Protein AF-A0ABD5RHY5-F1 (afdb_monomer)

Radius of gyration: 35.83 Å; Cα contacts (8 Å, |Δi|>4): 2; chains: 1; bounding box: 69×64×93 Å

InterPro domains:
  IPR055940 Protein of unknown function DUF7518 [PF24362] (8-90)

pLDDT: mean 71.98, std 17.07, range [42.66, 96.81]

Foldseek 3Di:
DDPVVVVVVVVVVVVVVVVVVVVVVVVVVVVVVVVVVVVVCVVVVVVVVVVVVVVVVCVVVVVVVVVVVVVVVVVVVVVPPDDDDDPPPDVVNVVVVVVVVVVPDPPPPPDDDDDDDDDDDDDDDDDDDDDDDDDDDDPDDDDDD

Solvent-accessible surface area (backbone atoms only — not comparable to full-atom values): 9402 Å² total; per-residue (Å²): 134,53,76,69,58,54,57,50,49,56,53,49,51,53,52,48,53,51,52,52,49,54,51,50,55,52,52,53,51,50,51,54,51,51,54,50,48,54,53,48,48,58,50,51,53,52,51,50,51,53,50,49,52,51,54,59,67,50,41,62,61,50,51,48,52,50,52,52,51,51,51,50,53,54,51,49,62,71,66,59,87,70,82,91,82,80,84,72,79,49,72,66,59,55,50,60,50,51,57,61,52,61,75,68,54,77,80,77,81,84,76,84,80,88,83,81,83,89,84,89,77,91,77,87,76,87,85,85,89,83,83,88,86,94,82,83,89,79,94,76,88,85,85,88,128

Structure (mmCIF, N/CA/C/O backbone):
data_AF-A0ABD5RHY5-F1
#
_entry.id   AF-A0ABD5RHY5-F1
#
loop_
_atom_site.group_PDB
_atom_site.id
_atom_site.type_symbol
_atom_site.label_atom_id
_atom_site.label_alt_id
_atom_site.label_comp_id
_atom_site.label_asym_id
_atom_site.label_entity_id
_atom_site.label_seq_id
_atom_site.pdbx_PDB_ins_code
_atom_site.Cartn_x
_atom_site.Cartn_y
_atom_site.Cartn_z
_atom_site.occupancy
_atom_site.B_iso_or_equiv
_atom_site.auth_seq_id
_atom_site.auth_comp_id
_atom_site.auth_asym_id
_atom_site.auth_atom_id
_atom_site.pdbx_PDB_model_num
ATOM 1 N N . MET A 1 1 ? 33.954 4.833 -36.776 1.00 58.66 1 MET A N 1
ATOM 2 C CA . MET A 1 1 ? 32.880 3.932 -36.331 1.00 58.66 1 MET A CA 1
ATOM 3 C C . MET A 1 1 ? 32.498 3.023 -37.478 1.00 58.66 1 MET A C 1
ATOM 5 O O . MET A 1 1 ? 32.336 3.513 -38.592 1.00 58.66 1 MET A O 1
ATOM 9 N N . SER A 1 2 ? 32.434 1.720 -37.232 1.00 80.56 2 SER A N 1
ATOM 10 C CA . SER A 1 2 ? 32.000 0.719 -38.214 1.00 80.56 2 SER A CA 1
ATOM 11 C C . SER A 1 2 ? 30.471 0.575 -38.214 1.00 80.56 2 SER A C 1
ATOM 13 O O . SER A 1 2 ? 29.823 0.886 -37.219 1.00 80.56 2 SER A O 1
ATOM 15 N N . ALA A 1 3 ? 29.878 0.085 -39.309 1.00 80.75 3 ALA A N 1
ATOM 16 C CA . ALA A 1 3 ? 28.424 -0.123 -39.415 1.00 80.75 3 ALA A CA 1
ATOM 17 C C . ALA A 1 3 ? 27.848 -1.009 -38.287 1.00 80.75 3 ALA A C 1
ATOM 19 O O . ALA A 1 3 ? 26.701 -0.846 -37.886 1.00 80.75 3 ALA A O 1
ATOM 20 N N . HIS A 1 4 ? 28.669 -1.906 -37.734 1.00 78.62 4 HIS A N 1
ATOM 21 C CA . HIS A 1 4 ? 28.318 -2.744 -36.589 1.00 78.62 4 HIS A CA 1
ATOM 22 C C . HIS A 1 4 ? 28.229 -1.952 -35.271 1.00 78.62 4 HIS A C 1
ATOM 24 O O . HIS A 1 4 ? 27.396 -2.250 -34.422 1.00 78.62 4 HIS A O 1
ATOM 30 N N . GLU A 1 5 ? 29.085 -0.948 -35.070 1.00 85.88 5 GLU A N 1
ATOM 31 C CA . GLU A 1 5 ? 29.024 -0.084 -33.882 1.00 85.88 5 GLU A CA 1
ATOM 32 C C . GLU A 1 5 ? 27.794 0.825 -33.929 1.00 85.88 5 GLU A C 1
ATOM 34 O O . GLU A 1 5 ? 27.146 1.006 -32.906 1.00 85.88 5 GLU A O 1
ATOM 39 N N . MET A 1 6 ? 27.433 1.322 -35.117 1.00 85.81 6 MET A N 1
ATOM 40 C CA . MET A 1 6 ? 26.239 2.152 -35.315 1.00 85.81 6 MET A CA 1
ATOM 41 C C . MET A 1 6 ? 24.948 1.367 -35.030 1.00 85.81 6 MET A C 1
ATOM 43 O O . MET A 1 6 ? 24.147 1.808 -34.215 1.00 85.81 6 MET A O 1
ATOM 47 N N . GLY A 1 7 ? 24.802 0.152 -35.576 1.00 89.88 7 GLY A N 1
ATOM 48 C CA . GLY A 1 7 ? 23.625 -0.685 -35.298 1.00 89.88 7 GLY A CA 1
ATOM 49 C C . GLY A 1 7 ? 23.516 -1.151 -33.839 1.00 89.88 7 GLY A C 1
ATOM 50 O O . GLY A 1 7 ? 22.418 -1.357 -33.332 1.00 89.88 7 GLY A O 1
ATOM 51 N N . ARG A 1 8 ? 24.644 -1.290 -33.126 1.00 92.81 8 ARG A N 1
ATOM 52 C CA . ARG A 1 8 ? 24.636 -1.594 -31.686 1.00 92.81 8 ARG A CA 1
ATOM 53 C C . ARG A 1 8 ? 24.153 -0.406 -30.853 1.00 92.81 8 ARG A C 1
ATOM 55 O O . ARG A 1 8 ? 23.464 -0.626 -29.865 1.00 92.81 8 ARG A O 1
ATOM 62 N N . VAL A 1 9 ? 24.531 0.818 -31.223 1.00 93.38 9 VAL A N 1
ATOM 63 C CA . VAL A 1 9 ? 24.072 2.032 -30.534 1.00 93.38 9 VAL A CA 1
ATOM 64 C C . VAL A 1 9 ? 22.566 2.208 -30.721 1.00 93.38 9 VAL A C 1
ATOM 66 O O . VAL A 1 9 ? 21.872 2.345 -29.725 1.00 93.38 9 VAL A O 1
ATOM 69 N N . GLU A 1 10 ? 22.053 2.060 -31.945 1.00 93.12 10 GLU A N 1
ATOM 70 C CA . GLU A 1 10 ? 20.607 2.136 -32.225 1.00 93.12 10 GLU A CA 1
ATOM 71 C C . GLU A 1 10 ? 19.802 1.087 -31.433 1.00 93.12 10 GLU A C 1
ATOM 73 O O . GLU A 1 10 ? 18.742 1.383 -30.885 1.00 93.12 10 GLU A O 1
ATOM 78 N N . ALA A 1 11 ? 20.319 -0.141 -31.314 1.00 93.81 11 ALA A N 1
ATOM 79 C CA . ALA A 1 11 ? 19.672 -1.185 -30.518 1.00 93.81 11 ALA A CA 1
ATOM 80 C C . ALA A 1 11 ? 19.667 -0.873 -29.010 1.00 93.81 11 ALA A C 1
ATOM 82 O O . ALA A 1 11 ? 18.702 -1.195 -28.321 1.00 93.81 11 ALA A O 1
ATOM 83 N N . LEU A 1 12 ? 20.737 -0.260 -28.493 1.00 94.81 12 LEU A N 1
ATOM 84 C CA . LEU A 1 12 ? 20.810 0.163 -27.093 1.00 9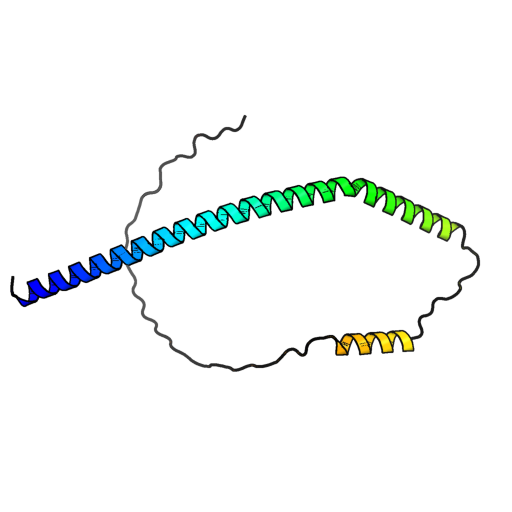4.81 12 LEU A CA 1
ATOM 85 C C . LEU A 1 12 ? 19.904 1.366 -26.818 1.00 94.81 12 LEU A C 1
ATOM 87 O O . LEU A 1 12 ? 19.284 1.413 -25.764 1.00 94.81 12 LEU A O 1
ATOM 91 N N . GLU A 1 13 ? 19.795 2.308 -27.755 1.00 96.00 13 GLU A N 1
ATOM 92 C CA . GLU A 1 13 ? 18.871 3.443 -27.658 1.00 96.00 13 GLU A CA 1
ATOM 93 C C . GLU A 1 13 ? 17.420 2.960 -27.570 1.00 96.00 13 GLU A C 1
ATOM 95 O O . GLU A 1 13 ? 16.707 3.366 -26.657 1.00 96.00 13 GLU A O 1
ATOM 100 N N . ALA A 1 14 ? 17.021 2.003 -28.416 1.00 95.94 14 ALA A N 1
ATOM 101 C CA . ALA A 1 14 ? 15.692 1.395 -28.343 1.00 95.94 14 ALA A CA 1
ATOM 102 C C . ALA A 1 14 ? 15.434 0.695 -26.993 1.00 95.94 14 ALA A C 1
ATOM 104 O O . ALA A 1 14 ? 14.378 0.872 -26.395 1.00 95.94 14 ALA A O 1
ATOM 105 N N . GLN A 1 15 ? 16.415 -0.050 -26.468 1.00 95.12 15 GLN A N 1
ATOM 106 C CA . GLN A 1 15 ? 16.291 -0.691 -25.151 1.00 95.12 15 GLN A CA 1
ATOM 107 C C . GLN A 1 15 ? 16.174 0.324 -24.010 1.00 95.12 15 GLN A C 1
ATOM 109 O O . GLN A 1 15 ? 15.445 0.090 -23.050 1.00 95.12 15 GLN A O 1
ATOM 114 N N . ILE A 1 16 ? 16.894 1.444 -24.095 1.00 96.25 16 ILE A N 1
ATOM 115 C CA . ILE A 1 16 ? 16.807 2.516 -23.101 1.00 96.25 16 ILE A CA 1
ATOM 116 C C . ILE A 1 16 ? 15.423 3.168 -23.145 1.00 96.25 16 ILE A C 1
ATOM 118 O O . ILE A 1 16 ? 14.852 3.409 -22.086 1.00 96.25 16 ILE A O 1
ATOM 122 N N . GLU A 1 17 ? 14.875 3.430 -24.333 1.00 96.81 17 GLU A N 1
ATOM 123 C CA . GLU A 1 17 ? 13.523 3.981 -24.482 1.00 96.81 17 GLU A CA 1
ATOM 124 C C . GLU A 1 17 ? 12.455 3.037 -23.911 1.00 96.81 17 GLU A C 1
ATOM 126 O O . GLU A 1 17 ? 11.576 3.483 -23.170 1.00 96.81 17 GLU A O 1
ATOM 131 N N . ASP A 1 18 ? 12.566 1.734 -24.182 1.00 96.62 18 ASP A N 1
ATOM 132 C CA . ASP A 1 18 ? 11.656 0.724 -23.633 1.00 96.62 18 ASP A CA 1
ATOM 133 C C . ASP A 1 18 ? 11.729 0.675 -22.096 1.00 96.62 18 ASP A C 1
ATOM 135 O O . ASP A 1 18 ? 10.696 0.721 -21.426 1.00 96.62 18 ASP A O 1
ATOM 139 N N . LEU A 1 19 ? 12.938 0.675 -21.524 1.00 95.56 19 LEU A N 1
ATOM 140 C CA . LEU A 1 19 ? 13.138 0.695 -20.069 1.00 95.56 19 LEU A CA 1
ATOM 141 C C . LEU A 1 19 ? 12.631 1.986 -19.420 1.00 95.56 19 LEU A C 1
ATOM 143 O O . LEU A 1 19 ? 12.084 1.955 -18.320 1.00 95.56 19 LEU A O 1
ATOM 147 N N . GLN A 1 20 ? 12.807 3.133 -20.078 1.00 94.88 20 GLN A N 1
ATOM 148 C CA . GLN A 1 20 ? 12.280 4.408 -19.587 1.00 94.88 20 GLN A CA 1
ATOM 149 C C . GLN A 1 20 ? 10.756 4.404 -19.549 1.00 94.88 20 GLN A C 1
ATOM 151 O O . GLN A 1 20 ? 10.166 4.938 -18.611 1.00 94.88 20 GLN A O 1
ATOM 156 N N . ARG A 1 21 ? 10.121 3.781 -20.542 1.00 96.81 21 ARG A N 1
ATOM 157 C CA . ARG A 1 21 ? 8.671 3.629 -20.576 1.00 96.81 21 ARG A CA 1
ATOM 158 C C . ARG A 1 21 ? 8.171 2.697 -19.478 1.00 96.81 21 ARG A C 1
ATOM 160 O O . ARG A 1 21 ? 7.239 3.059 -18.774 1.00 96.81 21 ARG A O 1
ATOM 167 N N . GLU A 1 22 ? 8.812 1.548 -19.295 1.00 95.38 22 GLU A N 1
ATOM 168 C CA . GLU A 1 22 ? 8.461 0.616 -18.219 1.00 95.38 22 GLU A CA 1
ATOM 169 C C . GLU A 1 22 ? 8.629 1.263 -16.835 1.00 95.38 22 GLU A C 1
ATOM 171 O O . GLU A 1 22 ? 7.765 1.133 -15.972 1.00 95.38 22 GLU A O 1
ATOM 176 N N . LEU A 1 23 ? 9.697 2.043 -16.639 1.00 91.25 23 LEU A N 1
ATOM 177 C CA . LEU A 1 23 ? 9.894 2.810 -15.411 1.00 91.25 23 LEU A CA 1
ATOM 178 C C . LEU A 1 23 ? 8.787 3.851 -15.195 1.00 91.25 23 LEU A C 1
ATOM 180 O O . LEU A 1 23 ? 8.338 4.032 -14.066 1.00 91.25 23 LEU A O 1
ATOM 184 N N . GLN A 1 24 ? 8.356 4.540 -16.253 1.00 94.69 24 GLN A N 1
ATOM 185 C CA . GLN A 1 24 ? 7.256 5.504 -16.186 1.00 94.69 24 GLN A CA 1
ATOM 186 C C . GLN A 1 24 ? 5.953 4.816 -15.752 1.00 94.69 24 GLN A C 1
ATOM 188 O O . GLN A 1 24 ? 5.304 5.293 -14.824 1.00 94.69 24 GLN A O 1
ATOM 193 N N . ASP A 1 25 ? 5.626 3.672 -16.358 1.00 94.25 25 ASP A N 1
ATOM 194 C CA . ASP A 1 25 ? 4.427 2.895 -16.029 1.00 94.25 25 ASP A CA 1
ATOM 195 C C . ASP A 1 25 ? 4.458 2.418 -14.559 1.00 94.25 25 ASP A C 1
ATOM 197 O O . ASP A 1 25 ? 3.462 2.531 -13.842 1.00 94.25 25 ASP A O 1
ATOM 201 N N . LEU A 1 26 ? 5.620 1.966 -14.066 1.00 91.44 26 LEU A N 1
ATOM 202 C CA . LEU A 1 26 ? 5.806 1.571 -12.661 1.00 91.44 26 LEU A CA 1
ATOM 203 C C . LEU A 1 26 ? 5.681 2.746 -11.682 1.00 91.44 26 LEU A C 1
ATOM 205 O O . LEU A 1 26 ? 5.162 2.581 -10.576 1.00 91.44 26 LEU A O 1
ATOM 209 N N . LEU A 1 27 ? 6.174 3.930 -12.053 1.00 92.50 27 LEU A N 1
ATOM 210 C CA . LEU A 1 27 ? 6.037 5.130 -11.225 1.00 92.50 27 LEU A CA 1
ATOM 211 C C . LEU A 1 27 ? 4.574 5.562 -11.116 1.00 92.50 27 LEU A C 1
ATOM 213 O O . LEU A 1 27 ? 4.134 5.930 -10.025 1.00 92.50 27 LEU A O 1
ATOM 217 N N . ASP A 1 28 ? 3.823 5.478 -12.212 1.00 93.12 28 ASP A N 1
ATOM 218 C CA . ASP A 1 28 ? 2.395 5.784 -12.222 1.00 93.12 28 ASP A CA 1
ATOM 219 C C . ASP A 1 28 ? 1.619 4.779 -11.347 1.00 93.12 28 ASP A C 1
ATOM 221 O O . ASP A 1 28 ? 0.844 5.190 -10.478 1.00 93.12 28 ASP A O 1
ATOM 225 N N . GLU A 1 29 ? 1.906 3.476 -11.464 1.00 94.38 29 GLU A N 1
ATOM 226 C CA . GLU A 1 29 ? 1.321 2.442 -10.596 1.00 94.38 29 GLU A CA 1
ATOM 227 C C . GLU A 1 29 ? 1.654 2.681 -9.113 1.00 94.38 29 GLU A C 1
ATOM 229 O O . GLU A 1 29 ? 0.781 2.597 -8.245 1.00 94.38 29 GLU A O 1
ATOM 234 N N . TYR A 1 30 ? 2.902 3.039 -8.800 1.00 91.50 30 TYR A N 1
ATOM 235 C CA . TYR A 1 30 ? 3.311 3.350 -7.432 1.00 91.50 30 TYR A CA 1
ATOM 236 C C . TYR A 1 30 ? 2.506 4.516 -6.841 1.00 91.50 30 TYR A C 1
ATOM 238 O O . TYR A 1 30 ? 2.078 4.448 -5.684 1.00 91.50 30 TYR A O 1
ATOM 246 N N . VAL A 1 31 ? 2.262 5.575 -7.620 1.00 93.38 31 VAL A N 1
ATOM 247 C CA . VAL A 1 31 ? 1.432 6.710 -7.186 1.00 93.38 31 VAL A CA 1
ATOM 248 C C . VAL A 1 31 ? -0.003 6.259 -6.909 1.00 93.38 31 VAL A C 1
ATOM 250 O O . VAL A 1 31 ? -0.548 6.595 -5.854 1.00 93.38 31 VAL A O 1
ATOM 253 N N . GLU A 1 32 ? -0.600 5.446 -7.784 1.00 93.12 32 GLU A N 1
ATOM 254 C CA . GLU A 1 32 ? -1.952 4.914 -7.574 1.00 93.12 32 GLU A CA 1
ATOM 255 C C . GLU A 1 32 ? -2.055 4.063 -6.299 1.00 93.12 32 GLU A C 1
ATOM 257 O O . GLU A 1 32 ? -3.008 4.202 -5.518 1.00 93.12 32 GLU A O 1
ATOM 262 N N . VAL A 1 33 ? -1.057 3.208 -6.047 1.00 91.06 33 VAL A N 1
ATOM 263 C CA . VAL A 1 33 ? -0.978 2.386 -4.832 1.00 91.06 33 VAL A CA 1
ATOM 264 C C . VAL A 1 33 ? -0.856 3.266 -3.588 1.00 91.06 33 VAL A C 1
ATOM 266 O O . VAL A 1 33 ? -1.577 3.039 -2.614 1.00 91.06 33 VAL A O 1
ATOM 269 N N . GLN A 1 34 ? -0.019 4.304 -3.620 1.00 91.75 34 GLN A N 1
ATOM 270 C CA . GLN A 1 34 ? 0.127 5.257 -2.515 1.00 91.75 34 GLN A CA 1
ATOM 271 C C . GLN A 1 34 ? -1.176 6.012 -2.223 1.00 91.75 34 GLN A C 1
ATOM 273 O O . GLN A 1 34 ? -1.570 6.167 -1.066 1.00 91.75 34 GLN A O 1
ATOM 278 N N . GLU A 1 35 ? -1.903 6.447 -3.252 1.00 92.38 35 GLU A N 1
ATOM 279 C CA . GLU A 1 35 ? -3.211 7.083 -3.070 1.00 92.38 35 GLU A CA 1
ATOM 280 C C . GLU A 1 35 ? -4.264 6.121 -2.519 1.00 92.38 35 GLU A C 1
ATOM 282 O O . GLU A 1 35 ? -5.149 6.520 -1.756 1.00 92.38 35 GLU A O 1
ATOM 287 N N . ARG A 1 36 ? -4.216 4.848 -2.917 1.00 90.50 36 ARG A N 1
ATOM 288 C CA . ARG A 1 36 ? -5.097 3.818 -2.364 1.00 90.50 36 ARG A CA 1
ATOM 289 C C . ARG A 1 36 ? -4.773 3.543 -0.897 1.00 90.50 36 ARG A C 1
ATOM 291 O O . ARG A 1 36 ? -5.709 3.426 -0.110 1.00 90.50 36 ARG A O 1
ATOM 298 N N . LEU A 1 37 ? -3.492 3.489 -0.537 1.00 88.69 37 LEU A N 1
ATOM 299 C CA . LEU A 1 37 ? -3.046 3.300 0.841 1.00 88.69 37 LEU A CA 1
ATOM 300 C C . LEU A 1 37 ? -3.519 4.452 1.733 1.00 88.69 37 LEU A C 1
ATOM 302 O O . LEU A 1 37 ? -4.214 4.199 2.709 1.00 88.69 37 LEU A O 1
ATOM 306 N N . ARG A 1 38 ? -3.288 5.710 1.332 1.00 89.69 38 ARG A N 1
ATOM 307 C CA . ARG A 1 38 ? -3.767 6.888 2.085 1.00 89.69 38 ARG A CA 1
ATOM 308 C C . ARG A 1 38 ? -5.280 6.898 2.282 1.00 89.69 38 ARG A C 1
ATOM 310 O O . ARG A 1 38 ? -5.771 7.292 3.334 1.00 89.69 38 ARG A O 1
ATOM 317 N N . ARG A 1 39 ? -6.040 6.489 1.260 1.00 91.38 39 ARG A N 1
ATOM 318 C CA . ARG A 1 39 ? -7.503 6.366 1.366 1.00 91.38 39 ARG A CA 1
ATOM 319 C C . ARG A 1 39 ? -7.907 5.282 2.357 1.00 91.38 39 ARG A C 1
ATOM 321 O O . ARG A 1 39 ? -8.886 5.471 3.069 1.00 91.38 39 ARG A O 1
ATOM 328 N N . LEU A 1 40 ? -7.184 4.165 2.381 1.00 88.69 40 LEU A N 1
ATOM 329 C CA . LEU A 1 40 ? -7.437 3.082 3.322 1.00 88.69 40 LEU A CA 1
ATOM 330 C C . LEU A 1 40 ? -7.128 3.525 4.754 1.00 88.69 40 LEU A C 1
ATOM 332 O O . LEU A 1 40 ? -8.001 3.383 5.599 1.00 88.69 40 LEU A O 1
ATOM 336 N N . GLU A 1 41 ? -5.959 4.125 4.986 1.00 85.88 41 GLU A N 1
ATOM 337 C CA . GLU A 1 41 ? -5.544 4.678 6.285 1.00 85.88 41 GLU A CA 1
ATOM 338 C C . GLU A 1 41 ? -6.575 5.676 6.821 1.00 85.88 41 GLU A C 1
ATOM 340 O O . GLU A 1 41 ? -7.050 5.536 7.942 1.00 85.88 41 GLU A O 1
ATOM 345 N N . ALA A 1 42 ? -7.029 6.616 5.986 1.00 86.38 42 ALA A N 1
ATOM 346 C CA . ALA A 1 42 ? -8.035 7.598 6.386 1.00 86.38 42 ALA A CA 1
ATOM 347 C C . ALA A 1 42 ? -9.370 6.967 6.826 1.00 86.38 42 ALA A C 1
ATOM 3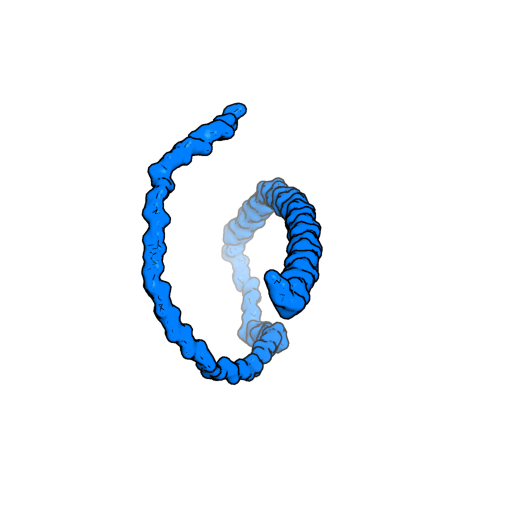49 O O . ALA A 1 42 ? -10.037 7.497 7.715 1.00 86.38 42 ALA A O 1
ATOM 350 N N . VAL A 1 43 ? -9.779 5.857 6.202 1.00 86.19 43 VAL A N 1
ATOM 351 C CA . VAL A 1 43 ? -10.999 5.131 6.588 1.00 86.19 43 VAL A CA 1
ATOM 352 C C . VAL A 1 43 ? -10.756 4.323 7.858 1.00 86.19 43 VAL A C 1
ATOM 354 O O . VAL A 1 43 ? -11.548 4.415 8.792 1.00 86.19 43 VAL A O 1
ATOM 357 N N . THR A 1 44 ? -9.658 3.567 7.925 1.00 82.50 44 THR A N 1
ATOM 358 C CA . THR A 1 44 ? -9.368 2.702 9.073 1.00 82.50 44 THR A CA 1
ATOM 359 C C . THR A 1 44 ? -9.102 3.495 10.341 1.00 82.50 44 THR A C 1
ATOM 361 O O . THR A 1 44 ? -9.619 3.118 11.386 1.00 82.50 44 THR A O 1
ATOM 364 N N . ASP A 1 45 ? -8.363 4.600 10.265 1.00 82.25 45 ASP A N 1
ATOM 365 C CA . ASP A 1 45 ? -8.062 5.427 11.435 1.00 82.25 45 ASP A CA 1
ATOM 366 C C . ASP A 1 45 ? -9.339 6.078 11.971 1.00 82.25 45 ASP A C 1
ATOM 368 O O . ASP A 1 45 ? -9.623 6.001 13.165 1.00 82.25 45 ASP A O 1
ATOM 372 N N . CYS A 1 46 ? -10.181 6.616 11.082 1.00 75.50 46 CYS A N 1
ATOM 373 C CA . CYS A 1 46 ? -11.454 7.214 11.475 1.00 75.50 46 CYS A CA 1
ATOM 374 C C . CYS A 1 46 ? -12.422 6.181 12.078 1.00 75.50 46 CYS A C 1
ATOM 376 O O . CYS A 1 46 ? -13.070 6.454 13.091 1.00 75.50 46 CYS A O 1
ATOM 378 N N . ASP A 1 47 ? -12.509 4.985 11.492 1.00 79.12 47 ASP A N 1
ATOM 379 C CA . ASP A 1 47 ? -13.388 3.921 11.982 1.00 79.12 47 ASP A CA 1
ATOM 380 C C . ASP A 1 47 ? -12.899 3.342 13.318 1.00 79.12 47 ASP A C 1
ATOM 382 O O . ASP A 1 47 ? -13.713 3.069 14.205 1.00 79.12 47 ASP A O 1
ATOM 386 N N . VAL A 1 48 ? -11.583 3.181 13.495 1.00 74.81 48 VAL A N 1
ATOM 387 C CA . VAL A 1 48 ? -10.981 2.681 14.741 1.00 74.81 48 VAL A CA 1
ATOM 388 C C . VAL A 1 48 ? -11.113 3.707 15.864 1.00 74.81 48 VAL A C 1
ATOM 390 O O . VAL A 1 48 ? -11.503 3.328 16.970 1.00 74.81 48 VAL A O 1
ATOM 393 N N . GLU A 1 49 ? -10.869 4.993 15.599 1.00 80.38 49 GLU A N 1
ATOM 394 C CA . GLU A 1 49 ? -11.084 6.063 16.579 1.00 80.38 49 GLU A CA 1
ATOM 395 C C . GLU A 1 49 ? -12.556 6.142 16.998 1.00 80.38 49 GLU A C 1
ATOM 397 O O . GLU A 1 49 ? -12.857 6.082 18.190 1.00 80.38 49 GLU A O 1
ATOM 402 N N . GLN A 1 50 ? -13.496 6.160 16.046 1.00 78.12 50 GLN A N 1
ATOM 403 C CA . GLN A 1 50 ? -14.929 6.197 16.360 1.00 78.12 50 GLN A CA 1
ATOM 404 C C . GLN A 1 50 ? -15.409 4.946 17.106 1.00 78.12 50 GLN A C 1
ATOM 406 O O . GLN A 1 50 ? -16.241 5.041 18.015 1.00 78.12 50 GLN A O 1
ATOM 411 N N . ALA A 1 51 ? -14.925 3.759 16.730 1.00 73.00 51 ALA A N 1
ATOM 412 C CA . ALA A 1 51 ? -15.243 2.523 17.438 1.00 73.00 51 ALA A CA 1
ATOM 413 C C . ALA A 1 51 ? -14.667 2.537 18.862 1.00 73.00 51 ALA A C 1
ATOM 415 O O . ALA A 1 51 ? -15.353 2.122 19.800 1.00 73.00 51 ALA A O 1
ATOM 416 N N . GLY A 1 52 ? -13.451 3.061 19.034 1.00 77.50 52 GLY A N 1
ATOM 417 C CA . GLY A 1 52 ? -12.809 3.269 20.328 1.00 77.50 52 GLY A CA 1
ATOM 418 C C . GLY A 1 52 ? -13.590 4.236 21.216 1.00 77.50 52 GLY A C 1
ATOM 419 O O . GLY A 1 52 ? -13.892 3.905 22.361 1.00 77.50 52 GLY A O 1
ATOM 420 N N . GLU A 1 53 ? -14.000 5.387 20.684 1.00 85.38 53 GLU A N 1
ATOM 421 C CA . GLU A 1 53 ? -14.810 6.375 21.404 1.00 85.38 53 GLU A CA 1
ATOM 422 C C . GLU A 1 53 ? -16.162 5.805 21.840 1.00 85.38 53 GLU A C 1
ATOM 424 O O . GLU A 1 53 ? -16.551 5.973 22.997 1.00 85.38 53 GLU A O 1
ATOM 429 N N . ARG A 1 54 ? -16.861 5.070 20.963 1.00 77.25 54 ARG A N 1
ATOM 430 C CA . ARG A 1 54 ? -18.122 4.393 21.322 1.00 77.25 54 ARG A CA 1
ATOM 431 C C . ARG A 1 54 ? -17.907 3.334 22.401 1.00 77.25 54 ARG A C 1
ATOM 433 O O . ARG A 1 54 ? -18.657 3.288 23.372 1.00 77.25 54 ARG A O 1
ATOM 440 N N . ALA A 1 55 ? -16.862 2.516 22.277 1.00 73.00 55 ALA A N 1
ATOM 441 C CA . ALA A 1 55 ? -16.544 1.495 23.272 1.00 73.00 55 ALA A CA 1
ATOM 442 C C . ALA A 1 55 ? -16.194 2.101 24.643 1.00 73.00 55 ALA A C 1
ATOM 444 O O . ALA A 1 55 ? -16.582 1.541 25.672 1.00 73.00 55 ALA A O 1
ATOM 445 N N . LEU A 1 56 ? -15.492 3.240 24.665 1.00 85.25 56 LEU A N 1
ATOM 446 C CA . LEU A 1 56 ? -15.175 3.987 25.884 1.00 85.25 56 LEU A CA 1
ATOM 447 C C . LEU A 1 56 ? -16.407 4.681 26.477 1.00 85.25 56 LEU A C 1
ATOM 449 O O . LEU A 1 56 ? -16.552 4.692 27.698 1.00 85.25 56 LEU A O 1
ATOM 453 N N . ALA A 1 57 ? -17.308 5.211 25.647 1.00 84.62 57 ALA A N 1
ATOM 454 C CA . ALA A 1 57 ? -18.558 5.826 26.094 1.00 84.62 57 ALA A CA 1
ATOM 455 C C . ALA A 1 57 ? -19.515 4.812 26.746 1.00 84.62 57 ALA A C 1
ATOM 457 O O . ALA A 1 57 ? -20.165 5.137 27.738 1.00 84.62 57 ALA A O 1
ATOM 458 N N . ASP A 1 58 ? -19.542 3.571 26.253 1.00 82.44 58 ASP A N 1
ATOM 459 C CA . ASP A 1 58 ? -20.383 2.490 26.788 1.00 82.44 58 ASP A CA 1
ATOM 460 C C . ASP A 1 58 ? -19.776 1.810 28.034 1.00 82.44 58 ASP A C 1
ATOM 462 O O . ASP A 1 58 ? -20.440 1.039 28.740 1.00 82.44 58 ASP A O 1
ATOM 466 N N . LEU A 1 59 ? -18.496 2.063 28.322 1.00 84.25 59 LEU A N 1
ATOM 467 C CA . LEU A 1 59 ? -17.747 1.406 29.394 1.00 84.25 59 LEU A CA 1
ATOM 468 C C . LEU A 1 59 ? -18.309 1.694 30.804 1.00 84.25 59 LEU A C 1
ATOM 470 O O . LEU A 1 59 ? -18.463 0.734 31.566 1.00 84.25 59 LEU A O 1
ATOM 474 N N . PRO A 1 60 ? -18.681 2.939 31.175 1.00 87.25 60 PRO A N 1
ATOM 475 C CA . PRO A 1 60 ? -19.268 3.240 32.481 1.00 87.25 60 PRO A CA 1
ATOM 476 C C . PRO A 1 60 ? -20.580 2.492 32.736 1.00 87.25 60 PRO A C 1
ATOM 478 O O . PRO A 1 60 ? -20.760 1.923 33.811 1.00 87.25 60 PRO A O 1
ATOM 481 N N . GLU A 1 61 ? -21.474 2.420 31.744 1.00 84.81 61 GLU A N 1
ATOM 482 C CA . GLU A 1 61 ? -22.744 1.698 31.882 1.00 84.81 61 GLU A CA 1
ATOM 483 C C . GLU A 1 61 ? -22.540 0.186 32.016 1.00 84.81 61 GLU A C 1
ATOM 485 O O . GLU A 1 61 ? -23.239 -0.476 32.787 1.00 84.81 61 GLU A O 1
ATOM 490 N N . ARG A 1 62 ? -21.578 -0.380 31.277 1.00 83.88 62 ARG A N 1
ATOM 491 C CA . ARG A 1 62 ? -21.222 -1.803 31.383 1.00 83.88 62 ARG A CA 1
ATOM 492 C C . ARG A 1 62 ? -20.629 -2.128 32.747 1.00 83.88 62 ARG A C 1
ATOM 494 O O . ARG A 1 62 ? -20.991 -3.150 33.327 1.00 83.88 62 ARG A O 1
ATOM 501 N N . LEU A 1 63 ? -19.759 -1.263 33.269 1.00 89.38 63 LEU A N 1
ATOM 502 C CA . LEU A 1 63 ? -19.197 -1.406 34.612 1.00 89.38 63 LEU A CA 1
ATOM 503 C C . LEU A 1 63 ? -20.275 -1.275 35.690 1.00 8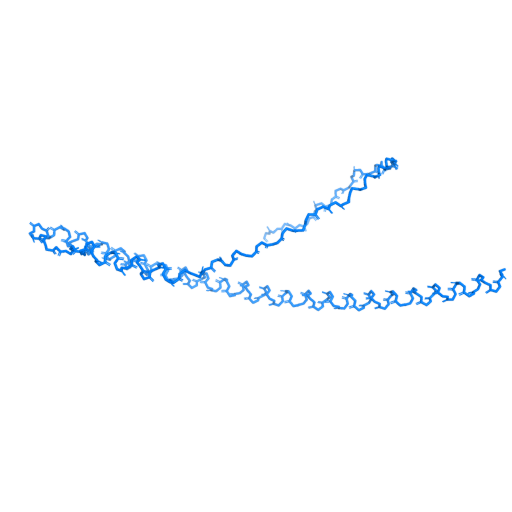9.38 63 LEU A C 1
ATOM 505 O O . LEU A 1 63 ? -20.275 -2.056 36.637 1.00 89.38 63 LEU A O 1
ATOM 509 N N . GLN A 1 64 ? -21.222 -0.349 35.530 1.00 91.12 64 GLN A N 1
ATOM 510 C CA . GLN A 1 64 ? -22.342 -0.208 36.455 1.00 91.12 64 GLN A CA 1
ATOM 511 C C . GLN A 1 64 ? -23.241 -1.450 36.444 1.00 91.12 64 GLN A C 1
ATOM 513 O O . GLN A 1 64 ? -23.520 -2.000 37.508 1.00 91.12 64 GLN A O 1
ATOM 518 N N . ARG A 1 65 ? -23.628 -1.952 35.264 1.00 85.94 65 ARG A N 1
ATOM 519 C CA . ARG A 1 65 ? -24.399 -3.200 35.143 1.00 85.94 65 ARG A CA 1
ATOM 520 C C . ARG A 1 65 ? -23.659 -4.391 35.742 1.00 85.94 65 ARG A C 1
ATOM 522 O O . ARG A 1 65 ? -24.262 -5.174 36.465 1.00 85.94 65 ARG A O 1
ATOM 529 N N . ALA A 1 66 ? -22.357 -4.518 35.487 1.00 85.31 66 ALA A N 1
ATOM 530 C CA . ALA A 1 66 ? -21.546 -5.573 36.086 1.00 85.31 66 ALA A CA 1
ATOM 531 C C . ALA A 1 66 ? -21.514 -5.457 37.619 1.00 85.31 66 ALA A C 1
ATOM 533 O O . ALA A 1 66 ? -21.706 -6.452 38.307 1.00 85.31 66 ALA A O 1
ATOM 534 N N . ALA A 1 67 ? -21.349 -4.248 38.163 1.00 86.88 67 ALA A N 1
ATOM 535 C CA . ALA A 1 67 ? -21.374 -4.013 39.604 1.00 86.88 67 ALA A CA 1
ATOM 536 C C . ALA A 1 67 ? -22.745 -4.326 40.232 1.00 86.88 67 ALA A C 1
ATOM 538 O O . ALA A 1 67 ? -22.807 -4.863 41.337 1.00 86.88 67 ALA A O 1
ATOM 539 N N . GLU A 1 68 ? -23.843 -4.015 39.541 1.00 90.38 68 GLU A N 1
ATOM 540 C CA . GLU A 1 68 ? -25.204 -4.355 39.970 1.00 90.38 68 GLU A CA 1
ATOM 541 C C . GLU A 1 68 ? -25.446 -5.869 39.953 1.00 90.38 68 GLU A C 1
ATOM 543 O O . GLU A 1 68 ? -25.987 -6.400 40.921 1.00 90.38 68 GLU A O 1
ATOM 548 N N . VAL A 1 69 ? -24.984 -6.573 38.913 1.00 89.06 69 VAL A N 1
ATOM 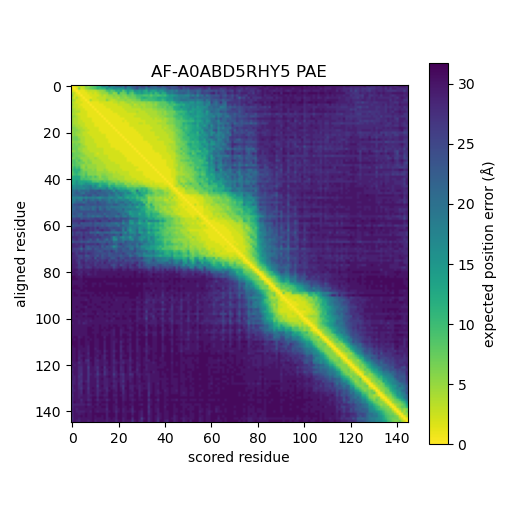549 C CA . VAL A 1 69 ? -25.053 -8.041 38.821 1.00 89.06 69 VAL A CA 1
ATOM 550 C C . VAL A 1 69 ? -24.235 -8.701 39.930 1.00 89.06 69 VAL A C 1
ATOM 552 O O . VAL A 1 69 ? -24.742 -9.594 40.602 1.00 89.06 69 VAL A O 1
ATOM 555 N N . THR A 1 70 ? -23.007 -8.240 40.183 1.00 82.62 70 THR A N 1
ATOM 556 C CA . THR A 1 70 ? -22.176 -8.773 41.274 1.00 82.62 70 THR A CA 1
ATOM 557 C C . THR A 1 70 ? -22.828 -8.531 42.634 1.00 82.62 70 THR A C 1
ATOM 559 O O . THR A 1 70 ? -22.910 -9.449 43.443 1.00 82.62 70 THR A O 1
ATOM 562 N N . ARG A 1 71 ? -23.380 -7.333 42.873 1.00 82.81 71 ARG A N 1
ATOM 563 C CA . ARG A 1 71 ? -24.095 -7.026 44.122 1.00 82.81 71 ARG A CA 1
ATOM 564 C C . ARG A 1 71 ? -25.351 -7.886 44.297 1.00 82.81 71 ARG A C 1
ATOM 566 O O . ARG A 1 71 ? -25.657 -8.290 45.416 1.00 82.81 71 ARG A O 1
ATOM 573 N N . ALA A 1 72 ? -26.086 -8.157 43.219 1.00 78.88 72 ALA A N 1
ATOM 574 C CA . ALA A 1 72 ? -27.241 -9.051 43.252 1.00 78.88 72 ALA A CA 1
ATOM 575 C C . ALA A 1 72 ? -26.820 -10.493 43.581 1.00 78.88 72 ALA A C 1
ATOM 577 O O . ALA A 1 72 ? -27.401 -11.100 44.477 1.00 78.88 72 ALA A O 1
ATOM 578 N N . ALA A 1 73 ? -25.753 -10.993 42.952 1.00 75.12 73 ALA A N 1
ATOM 579 C CA . ALA A 1 73 ? -25.206 -12.324 43.214 1.00 75.12 73 ALA A CA 1
ATOM 580 C C . ALA A 1 73 ? -24.672 -12.481 44.655 1.00 75.12 73 ALA A C 1
ATOM 582 O O . ALA A 1 73 ? -24.871 -13.520 45.281 1.00 75.12 73 ALA A O 1
ATOM 583 N N . GLU A 1 74 ? -24.044 -11.445 45.222 1.00 76.44 74 GLU A N 1
ATOM 584 C CA . GLU A 1 74 ? -23.605 -11.426 46.628 1.00 76.44 74 GLU A CA 1
ATOM 585 C C . GLU A 1 74 ? -24.793 -11.427 47.610 1.00 76.44 74 GLU A C 1
ATOM 587 O O . GLU A 1 74 ? -24.739 -12.059 48.673 1.00 76.44 74 GLU A O 1
ATOM 592 N N . HIS A 1 75 ? -25.890 -10.745 47.261 1.00 63.00 75 HIS A N 1
ATOM 593 C CA . HIS A 1 75 ? -27.120 -10.749 48.054 1.00 63.00 75 HIS A CA 1
ATOM 594 C C . HIS A 1 75 ? -27.870 -12.084 47.983 1.00 63.00 75 HIS A C 1
ATOM 596 O O . HIS A 1 75 ? -28.399 -12.515 49.008 1.00 63.00 75 HIS A O 1
ATOM 602 N N . GLU A 1 76 ? -27.872 -12.760 46.832 1.00 58.56 76 GLU A N 1
ATOM 603 C CA . GLU A 1 76 ? -28.399 -14.123 46.687 1.00 58.56 76 GLU A CA 1
ATOM 604 C C . GLU A 1 76 ? -27.554 -15.132 47.480 1.00 58.56 76 GLU A C 1
ATOM 606 O O . GLU A 1 76 ? -28.108 -15.893 48.273 1.00 58.56 76 GLU A O 1
ATOM 611 N N . GLN A 1 77 ? -26.218 -15.048 47.424 1.00 53.62 77 GLN A N 1
ATOM 612 C CA . GLN A 1 77 ? -25.331 -15.870 48.267 1.00 53.62 77 GLN A CA 1
ATOM 613 C C . GLN A 1 77 ? -25.533 -15.647 49.772 1.00 53.62 77 GLN A C 1
ATOM 615 O O . GLN A 1 77 ? -25.358 -16.570 50.566 1.00 53.62 77 GLN A O 1
ATOM 620 N N . SER A 1 78 ? -25.911 -14.434 50.182 1.00 52.91 78 SER A N 1
ATOM 621 C CA . SER A 1 78 ? -26.171 -14.112 51.590 1.00 52.91 78 SER A CA 1
ATOM 622 C C . SER A 1 78 ? -27.568 -14.537 52.065 1.00 52.91 78 SER A C 1
ATOM 624 O O . SER A 1 78 ? -27.804 -14.605 53.272 1.00 52.91 78 SER A O 1
ATOM 626 N N . GLN A 1 79 ? -28.498 -14.821 51.146 1.00 49.44 79 GLN A N 1
ATOM 627 C CA . GLN A 1 79 ? -29.844 -15.314 51.464 1.00 49.44 79 GLN A CA 1
ATOM 628 C C . GLN A 1 79 ? -29.990 -16.831 51.273 1.00 49.44 79 GLN A C 1
ATOM 630 O O . GLN A 1 79 ? -30.842 -17.444 51.915 1.00 49.44 79 GLN A O 1
ATOM 635 N N . GLU A 1 80 ? -29.120 -17.468 50.492 1.00 43.94 80 GLU A N 1
ATOM 636 C CA . GLU A 1 80 ? -29.149 -18.906 50.232 1.00 43.94 80 GLU A CA 1
ATOM 637 C C . GLU A 1 80 ? -28.254 -19.688 51.215 1.00 43.94 80 GLU A C 1
ATOM 639 O O . GLU A 1 80 ? -27.278 -20.340 50.862 1.00 43.94 80 GLU A O 1
ATOM 644 N N . THR A 1 81 ? -28.620 -19.656 52.501 1.00 50.19 81 THR A N 1
ATOM 645 C CA . THR A 1 81 ? -28.173 -20.668 53.484 1.00 50.19 81 THR A CA 1
ATOM 646 C C . THR A 1 81 ? -29.148 -21.844 53.592 1.00 50.19 81 THR A C 1
ATOM 648 O O . THR A 1 81 ? -29.065 -22.644 54.524 1.00 50.19 81 THR A O 1
ATOM 651 N N . THR A 1 82 ? -30.053 -22.017 52.624 1.00 54.12 82 THR A N 1
ATOM 652 C CA . THR A 1 82 ? -30.942 -23.182 52.575 1.00 54.12 82 THR A CA 1
ATOM 653 C C . THR A 1 82 ? -31.130 -23.711 51.154 1.00 54.12 82 THR A C 1
ATOM 655 O O . THR A 1 82 ? -31.834 -23.101 50.360 1.00 54.12 82 THR A O 1
ATOM 658 N N . SER A 1 83 ? -30.596 -24.920 50.944 1.00 44.44 83 SER A N 1
ATOM 659 C CA . SER A 1 83 ? -30.856 -25.897 49.869 1.00 44.44 83 SER A CA 1
ATOM 660 C C . SER A 1 83 ? -30.012 -25.817 48.590 1.00 44.44 83 SER A C 1
ATOM 662 O O . SER A 1 83 ? -30.355 -25.086 47.671 1.00 44.44 83 SER A O 1
ATOM 664 N N . PRO A 1 84 ? -28.998 -26.696 48.440 1.00 48.19 84 PRO A N 1
ATOM 665 C CA . PRO A 1 84 ? -28.408 -26.981 47.144 1.00 48.19 84 PRO A CA 1
ATOM 666 C C . PRO A 1 84 ? -29.304 -27.977 46.391 1.00 48.19 84 PRO A C 1
ATOM 668 O O . PRO A 1 84 ? -29.353 -29.163 46.715 1.00 48.19 84 PRO A O 1
ATOM 671 N N . ALA A 1 85 ? -29.999 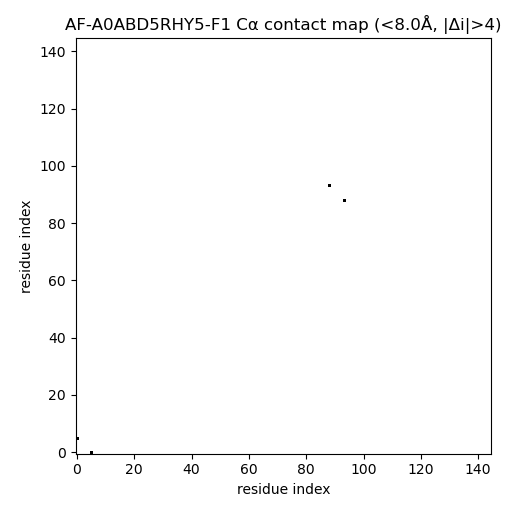-27.508 45.361 1.00 50.12 85 ALA A N 1
ATOM 672 C CA . ALA A 1 85 ? -30.419 -28.339 44.236 1.00 50.12 85 ALA A CA 1
ATOM 673 C C . ALA A 1 85 ? -29.673 -27.769 43.019 1.00 50.12 85 ALA A C 1
ATOM 675 O O . ALA A 1 85 ? -30.038 -26.734 42.491 1.00 50.12 85 ALA A O 1
ATOM 676 N N . GLY A 1 86 ? -28.504 -28.278 42.645 1.00 49.94 86 GLY A N 1
ATOM 677 C CA . GLY A 1 86 ? -28.372 -29.621 42.099 1.00 49.94 86 GLY A CA 1
ATOM 678 C C . GLY A 1 86 ? -28.433 -29.575 40.570 1.00 49.94 86 GLY A C 1
ATOM 679 O O . GLY A 1 86 ? -29.246 -30.268 39.976 1.00 49.94 86 GLY A O 1
ATOM 680 N N . THR A 1 87 ? -27.592 -28.766 39.922 1.00 57.28 87 THR A N 1
ATOM 681 C CA . THR A 1 87 ? -27.352 -28.831 38.471 1.00 57.28 87 THR A CA 1
ATOM 682 C C . THR A 1 87 ? -26.102 -29.661 38.204 1.00 57.28 87 THR A C 1
ATOM 684 O O . THR A 1 87 ? -25.047 -29.171 37.815 1.00 57.28 87 THR A O 1
ATOM 687 N N . SER A 1 88 ? -26.215 -30.965 38.454 1.00 52.84 88 SER A N 1
ATOM 688 C CA . SER A 1 88 ? -25.255 -31.942 37.953 1.00 52.84 88 SER A CA 1
ATOM 689 C C . SER A 1 88 ? -25.618 -32.264 36.505 1.00 52.84 88 SER A C 1
ATOM 691 O O . SER A 1 88 ? -26.465 -33.126 36.267 1.00 52.84 88 SER A O 1
ATOM 693 N N . ALA A 1 89 ? -24.991 -31.584 35.543 1.00 59.66 89 ALA A N 1
ATOM 694 C CA . ALA A 1 89 ? -24.903 -32.137 34.195 1.00 59.66 89 ALA A CA 1
ATOM 695 C C . ALA A 1 89 ? -24.226 -33.506 34.327 1.00 59.66 89 ALA A C 1
ATOM 697 O O . ALA A 1 89 ? -23.139 -33.623 34.903 1.00 59.66 89 ALA A O 1
ATOM 698 N N . SER A 1 90 ? -24.915 -34.563 33.910 1.00 63.25 90 SER A N 1
ATOM 699 C CA . SER A 1 90 ? -24.374 -35.913 34.054 1.00 63.25 90 SER A CA 1
ATOM 700 C C . SER A 1 90 ? -23.155 -36.068 33.138 1.00 63.25 90 SER A C 1
ATOM 702 O O . SER A 1 90 ? -23.113 -35.483 32.057 1.00 63.25 90 SER A O 1
ATOM 704 N N . GLN A 1 91 ? -22.160 -36.869 33.533 1.00 60.66 91 GLN A N 1
ATOM 705 C CA . GLN A 1 91 ? -20.968 -37.140 32.706 1.00 60.66 91 GLN A CA 1
ATOM 706 C C . GLN A 1 91 ? -21.308 -37.579 31.267 1.00 60.66 91 GLN A C 1
ATOM 708 O O . GLN A 1 91 ? -20.506 -37.363 30.364 1.00 60.66 91 GLN A O 1
ATOM 713 N N . ALA A 1 92 ? -22.501 -38.139 31.041 1.00 61.47 92 ALA A N 1
ATOM 714 C CA . ALA A 1 92 ? -22.995 -38.513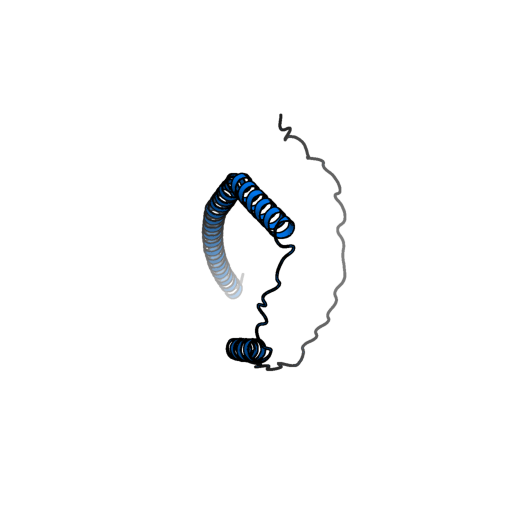 29.720 1.00 61.47 92 ALA A CA 1
ATOM 715 C C . ALA A 1 92 ? -23.316 -37.304 28.818 1.00 61.47 92 ALA A C 1
ATOM 717 O O . ALA A 1 92 ? -23.053 -37.354 27.621 1.00 61.47 92 ALA A O 1
ATOM 718 N N . GLU A 1 93 ? -23.831 -36.204 29.373 1.00 67.69 93 GLU A N 1
ATOM 719 C CA . GLU A 1 93 ? -24.066 -34.971 28.605 1.00 67.69 93 GLU A CA 1
ATOM 720 C C . GLU A 1 93 ? -22.758 -34.271 28.246 1.00 67.69 93 GLU A C 1
ATOM 722 O O . GLU A 1 93 ? -22.630 -33.749 27.141 1.00 67.69 93 GLU A O 1
ATOM 727 N N . VAL A 1 94 ? -21.771 -34.308 29.148 1.00 70.44 94 VAL A N 1
ATOM 728 C CA . VAL A 1 94 ? -20.432 -33.769 28.877 1.00 70.44 94 VAL A CA 1
ATOM 729 C C . VAL A 1 94 ? -19.735 -34.595 27.790 1.00 70.44 94 VAL A C 1
ATOM 731 O O . VAL A 1 94 ? -19.191 -34.014 26.857 1.00 70.44 94 VAL A O 1
ATOM 734 N N . ALA A 1 95 ? -19.824 -35.929 27.832 1.00 70.19 95 ALA A N 1
ATOM 735 C CA . ALA A 1 95 ? -19.267 -36.798 26.789 1.00 70.19 95 ALA A CA 1
ATOM 736 C C . ALA A 1 95 ? -19.925 -36.568 25.415 1.00 70.19 95 ALA A C 1
ATOM 738 O O . ALA A 1 95 ? -19.228 -36.397 24.420 1.00 70.19 95 ALA A O 1
ATOM 739 N N . ALA A 1 96 ? -21.257 -36.457 25.370 1.00 70.44 96 ALA A N 1
ATOM 740 C CA . ALA A 1 96 ? -21.984 -36.187 24.128 1.00 70.44 96 ALA A CA 1
ATOM 741 C C . ALA A 1 96 ? -21.747 -34.770 23.575 1.00 70.44 96 ALA A C 1
ATOM 743 O O . ALA A 1 96 ? -22.027 -34.506 22.406 1.00 70.44 96 ALA A O 1
ATOM 744 N N . ALA A 1 97 ? -21.318 -33.822 24.412 1.00 70.44 97 ALA A N 1
ATOM 745 C CA . ALA A 1 97 ? -20.921 -32.490 23.969 1.00 70.44 97 ALA A CA 1
ATOM 746 C C . ALA A 1 97 ? -19.495 -32.482 23.397 1.00 70.44 97 ALA A C 1
ATOM 748 O O . ALA A 1 97 ? -19.254 -31.772 22.428 1.00 70.44 97 ALA A O 1
ATOM 749 N N . VAL A 1 98 ? -18.581 -33.289 23.949 1.00 74.69 98 VAL A N 1
ATOM 750 C CA . VAL A 1 98 ? -17.199 -33.426 23.454 1.00 74.69 98 VAL A CA 1
ATOM 751 C C . VAL A 1 98 ? -17.162 -34.113 22.083 1.00 74.69 98 VAL A C 1
ATOM 753 O O . VAL A 1 98 ? -16.507 -33.600 21.182 1.00 74.69 98 VAL A O 1
ATOM 756 N N . GLU A 1 99 ? -17.946 -35.176 21.875 1.00 67.12 99 GLU A N 1
ATOM 757 C CA . GLU A 1 99 ? -18.031 -35.880 20.578 1.00 67.12 99 GLU A CA 1
ATOM 758 C C . GLU A 1 99 ? -18.525 -34.958 19.442 1.00 67.12 99 GLU A C 1
ATOM 760 O O . GLU A 1 99 ? -17.978 -34.954 18.344 1.00 67.12 99 GLU A O 1
ATOM 765 N N . ARG A 1 100 ? -19.488 -34.070 19.730 1.00 67.25 100 ARG A N 1
ATOM 766 C CA . ARG A 1 100 ? -19.989 -33.074 18.762 1.00 67.25 100 ARG A CA 1
ATOM 767 C C . ARG A 1 100 ? -18.990 -31.964 18.424 1.00 67.25 100 ARG A C 1
ATOM 769 O O . ARG A 1 100 ? -19.167 -31.284 17.417 1.00 67.25 100 ARG A O 1
ATOM 776 N N . VAL A 1 101 ? -17.991 -31.730 19.274 1.00 69.75 101 VAL A N 1
ATOM 777 C CA . VAL A 1 101 ? -16.939 -30.730 19.031 1.00 69.75 101 VAL A CA 1
ATOM 778 C C . VAL A 1 101 ? -15.797 -31.331 18.210 1.00 69.75 101 VAL A C 1
ATOM 780 O O . VAL A 1 101 ? -15.225 -30.621 17.387 1.00 69.75 101 VAL A O 1
ATOM 783 N N . GLU A 1 102 ? -15.508 -32.626 18.366 1.00 60.25 102 GLU A N 1
ATOM 784 C CA . GLU A 1 102 ? -14.521 -33.330 17.533 1.00 60.25 102 GLU A CA 1
ATOM 785 C C . GLU A 1 102 ? -14.9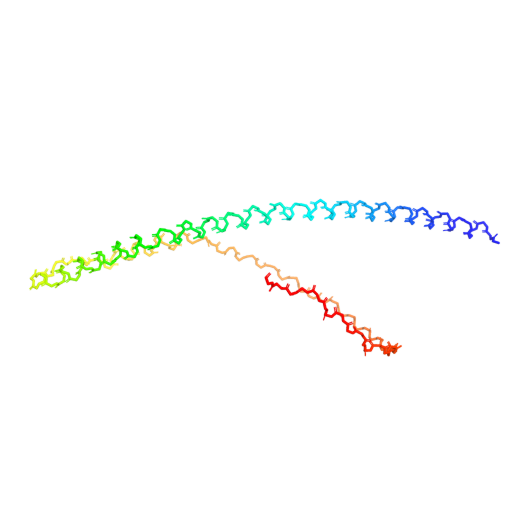69 -33.457 16.067 1.00 60.25 102 GLU A C 1
ATOM 787 O O . GLU A 1 102 ? -14.142 -33.276 15.180 1.00 60.25 102 GLU A O 1
ATOM 792 N N . GLU A 1 103 ? -16.266 -33.639 15.782 1.00 60.91 103 GLU A N 1
ATOM 793 C CA . GLU A 1 103 ? -16.787 -33.662 14.397 1.0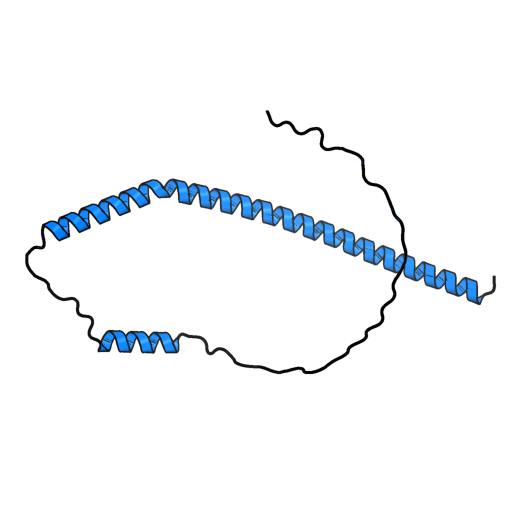0 60.91 103 GLU A CA 1
ATOM 794 C C . GLU A 1 103 ? -16.745 -32.298 13.675 1.00 60.91 103 GLU A C 1
ATOM 796 O O . GLU A 1 103 ? -16.878 -32.243 12.453 1.00 60.91 103 GLU A O 1
ATOM 801 N N . LEU A 1 104 ? -16.586 -31.185 14.402 1.00 61.31 104 LEU A N 1
ATOM 802 C CA . LEU A 1 104 ? -16.573 -29.828 13.832 1.00 61.31 104 LEU A CA 1
ATOM 803 C C . LEU A 1 104 ? -15.165 -29.261 13.621 1.00 61.31 104 LEU A C 1
ATOM 805 O O . LEU A 1 104 ? -15.031 -28.138 13.124 1.00 61.31 104 LEU A O 1
ATOM 809 N N . LEU A 1 105 ? -14.118 -30.000 13.992 1.00 58.19 105 LEU A N 1
ATOM 810 C CA . LEU A 1 105 ? -12.751 -29.609 13.676 1.00 58.19 105 LEU A CA 1
ATOM 811 C C . LEU A 1 105 ? -12.462 -29.979 12.214 1.00 58.19 105 LEU A C 1
ATOM 813 O O . LEU A 1 105 ? -12.545 -31.156 11.872 1.00 58.19 105 LEU A O 1
ATOM 817 N N . PRO A 1 106 ? -12.137 -29.006 11.341 1.00 58.78 106 PRO A N 1
ATOM 818 C CA . PRO A 1 106 ? -11.725 -29.318 9.982 1.00 58.78 106 PRO A CA 1
ATOM 819 C C . PRO A 1 106 ? -10.493 -30.220 10.043 1.00 58.78 106 PRO A C 1
ATOM 821 O O . PRO A 1 106 ? -9.517 -29.886 10.726 1.00 58.78 106 PRO A O 1
ATOM 824 N N . GLU A 1 107 ? -10.563 -31.364 9.359 1.00 58.59 107 GLU A N 1
ATOM 825 C CA . GLU A 1 107 ? -9.411 -32.223 9.109 1.00 58.59 107 GLU A CA 1
ATOM 826 C C . GLU A 1 107 ? -8.296 -31.322 8.570 1.00 58.59 107 GLU A C 1
ATOM 828 O O . GLU A 1 107 ? -8.452 -30.635 7.561 1.00 58.59 107 GLU A O 1
ATOM 833 N N . LYS A 1 108 ? -7.191 -31.229 9.317 1.00 56.91 108 LYS A N 1
ATOM 834 C CA . LYS A 1 108 ? -5.963 -30.679 8.761 1.00 56.91 108 LYS A CA 1
ATOM 835 C C . LYS A 1 108 ? -5.572 -31.631 7.645 1.00 56.91 108 LYS A C 1
ATOM 837 O O . LYS A 1 108 ? -5.098 -32.726 7.936 1.00 56.91 108 LYS A O 1
ATOM 842 N N . ASP A 1 109 ? -5.779 -31.196 6.411 1.00 48.12 109 ASP A N 1
ATOM 843 C CA . ASP A 1 109 ? -5.127 -31.768 5.246 1.00 48.12 109 ASP A CA 1
ATOM 844 C C . ASP A 1 109 ? -3.610 -31.692 5.486 1.00 48.12 109 ASP A C 1
ATOM 846 O O . ASP A 1 109 ? -2.963 -30.655 5.322 1.00 48.12 109 ASP A O 1
ATOM 850 N N . GLU A 1 110 ? -3.055 -32.794 5.987 1.00 55.84 110 GLU A N 1
ATOM 851 C CA . GLU A 1 110 ? -1.651 -33.128 5.829 1.00 55.84 110 GLU A CA 1
ATOM 852 C C . GLU A 1 110 ? -1.445 -33.508 4.363 1.00 55.84 110 GLU A C 1
ATOM 854 O O . GLU A 1 110 ? -1.604 -34.663 3.975 1.00 55.84 110 GLU A O 1
ATOM 859 N N . GLU A 1 111 ? -1.060 -32.533 3.548 1.00 48.50 111 GLU A N 1
ATOM 860 C CA . GLU A 1 111 ? -0.329 -32.794 2.314 1.00 48.50 111 GLU A CA 1
ATOM 861 C C . GLU A 1 111 ? 1.023 -32.094 2.423 1.00 48.50 111 GLU A C 1
ATOM 863 O O . GLU A 1 111 ? 1.178 -30.894 2.191 1.00 48.50 111 GLU A O 1
ATOM 868 N N . GLY A 1 112 ? 2.002 -32.874 2.878 1.00 47.81 112 GLY A N 1
ATOM 869 C CA . GLY A 1 112 ? 3.395 -32.599 2.593 1.00 47.81 112 GLY A CA 1
ATOM 870 C C . GLY A 1 112 ? 3.696 -32.942 1.139 1.00 47.81 112 GLY A C 1
ATOM 871 O O . GLY A 1 112 ? 3.184 -33.928 0.615 1.00 47.81 112 GLY A O 1
ATOM 872 N N . ASP A 1 113 ? 4.579 -32.168 0.521 1.00 43.38 113 ASP A N 1
ATOM 873 C CA . ASP A 1 113 ? 5.586 -32.774 -0.337 1.00 43.38 113 ASP A CA 1
ATOM 874 C C . ASP A 1 113 ? 6.890 -31.987 -0.212 1.00 43.38 113 ASP A C 1
ATOM 876 O O . ASP A 1 113 ? 6.948 -30.766 -0.389 1.00 43.38 113 ASP A O 1
ATOM 880 N N . ASP A 1 114 ? 7.913 -32.730 0.182 1.00 50.62 114 ASP A N 1
ATOM 881 C CA . ASP A 1 114 ? 9.301 -32.331 0.267 1.00 50.62 114 ASP A CA 1
ATOM 882 C C . ASP A 1 114 ? 9.841 -32.093 -1.150 1.00 50.62 114 ASP A C 1
ATOM 884 O O . ASP A 1 114 ? 9.891 -33.008 -1.972 1.00 50.62 114 ASP A O 1
ATOM 888 N N . ALA A 1 115 ? 10.336 -30.886 -1.421 1.00 53.12 115 ALA A N 1
ATOM 889 C CA . ALA A 1 115 ? 11.302 -30.670 -2.491 1.00 53.12 115 ALA A CA 1
ATOM 890 C C . ALA A 1 115 ? 12.661 -30.343 -1.867 1.00 53.12 115 ALA A C 1
ATOM 892 O O . ALA A 1 115 ? 12.967 -29.212 -1.489 1.00 53.12 115 ALA A O 1
ATOM 893 N N . ASP A 1 116 ? 13.423 -31.420 -1.741 1.00 42.66 116 ASP A N 1
ATOM 894 C CA . ASP A 1 116 ? 14.834 -31.526 -1.416 1.00 42.66 116 ASP A CA 1
ATOM 895 C C . ASP A 1 116 ? 15.746 -30.785 -2.423 1.00 42.66 116 ASP A C 1
ATOM 897 O O . ASP A 1 116 ? 15.455 -30.683 -3.614 1.00 42.66 116 ASP A O 1
ATOM 901 N N . ALA A 1 117 ? 16.899 -30.384 -1.888 1.00 48.97 117 ALA A N 1
ATOM 902 C CA . ALA A 1 117 ? 18.209 -30.250 -2.522 1.00 48.97 117 ALA A CA 1
ATOM 903 C C . ALA A 1 117 ? 18.557 -29.088 -3.489 1.00 48.97 117 ALA A C 1
ATOM 905 O O . ALA A 1 117 ? 18.341 -29.128 -4.697 1.00 48.97 117 ALA A O 1
ATOM 906 N N . THR A 1 118 ? 19.366 -28.185 -2.912 1.00 52.62 118 THR A N 1
ATOM 907 C CA . THR A 1 118 ? 20.704 -27.732 -3.370 1.00 52.62 118 THR A CA 1
ATOM 908 C C . THR A 1 118 ? 20.845 -26.838 -4.606 1.00 52.62 118 THR A C 1
ATOM 910 O O . THR A 1 118 ? 20.734 -27.311 -5.730 1.00 52.62 118 THR A O 1
ATOM 913 N N . GLU A 1 119 ? 21.390 -25.635 -4.393 1.00 48.53 119 GLU A N 1
ATOM 914 C CA . GLU A 1 119 ? 22.687 -25.293 -4.997 1.00 48.53 119 GLU A CA 1
ATOM 915 C C . GLU A 1 119 ? 23.428 -24.256 -4.137 1.00 48.53 119 GLU A C 1
ATOM 917 O O . GLU A 1 119 ? 22.938 -23.156 -3.884 1.00 48.53 119 GLU A O 1
ATOM 922 N N . GLU A 1 120 ? 24.605 -24.643 -3.646 1.00 56.56 120 GLU A N 1
ATOM 923 C CA . GLU A 1 120 ? 25.591 -23.718 -3.105 1.00 56.56 120 GLU A CA 1
ATOM 924 C C . GLU A 1 120 ? 26.372 -23.091 -4.257 1.00 56.56 120 GLU A C 1
ATOM 926 O O . GLU A 1 120 ? 26.903 -23.814 -5.097 1.00 56.56 120 GLU A O 1
ATOM 931 N N . THR A 1 121 ? 26.552 -21.772 -4.233 1.00 50.06 121 THR A N 1
ATOM 932 C CA . THR A 1 121 ? 27.756 -21.161 -4.802 1.00 50.06 121 THR A CA 1
ATOM 933 C C . THR A 1 121 ? 28.231 -20.034 -3.898 1.00 50.06 121 THR A C 1
ATOM 935 O O . THR A 1 121 ? 27.772 -18.895 -3.989 1.00 50.06 121 THR A O 1
ATOM 938 N N . ASP A 1 122 ? 29.186 -20.381 -3.039 1.00 51.03 122 ASP A N 1
ATOM 939 C CA . ASP A 1 122 ? 30.255 -19.489 -2.609 1.00 51.03 122 ASP A CA 1
ATOM 940 C C . ASP A 1 122 ? 30.939 -18.867 -3.835 1.00 51.03 122 ASP A C 1
ATOM 942 O O . ASP A 1 122 ? 31.488 -19.591 -4.662 1.00 51.03 122 ASP A O 1
ATOM 946 N N . THR A 1 123 ? 31.023 -17.538 -3.888 1.00 50.78 123 THR A N 1
ATOM 947 C CA . THR A 1 123 ? 32.277 -16.866 -4.257 1.00 50.78 123 THR A CA 1
ATOM 948 C C . THR A 1 123 ? 32.356 -15.521 -3.554 1.00 50.78 123 THR A C 1
ATOM 950 O O . THR A 1 123 ? 31.634 -14.579 -3.880 1.00 50.78 123 THR A O 1
ATOM 953 N N . ALA A 1 124 ? 33.274 -15.453 -2.598 1.00 55.91 124 ALA A N 1
ATOM 954 C CA . ALA A 1 124 ? 33.804 -14.229 -2.035 1.00 55.91 124 ALA A CA 1
ATOM 955 C C . ALA A 1 124 ? 34.380 -13.306 -3.123 1.00 55.91 124 ALA A C 1
ATOM 957 O O . ALA A 1 124 ? 35.064 -13.765 -4.038 1.00 55.91 124 ALA A O 1
ATOM 958 N N . SER A 1 125 ? 34.195 -11.999 -2.945 1.00 45.69 125 SER A N 1
ATOM 959 C CA . SER A 1 125 ? 35.254 -11.035 -3.229 1.00 45.69 125 SER A CA 1
ATOM 960 C C . SER A 1 125 ? 35.119 -9.861 -2.262 1.00 45.69 125 SER A C 1
ATOM 962 O O . SER A 1 125 ? 34.237 -9.016 -2.384 1.00 45.69 125 SER A O 1
ATOM 964 N N . GLU A 1 126 ? 36.013 -9.863 -1.281 1.00 60.19 126 GLU A N 1
ATOM 965 C CA . GLU A 1 126 ? 36.605 -8.665 -0.685 1.00 60.19 126 GLU A CA 1
ATOM 966 C C . GLU A 1 126 ? 37.276 -7.858 -1.839 1.00 60.19 126 GLU A C 1
ATOM 968 O O . GLU A 1 126 ? 37.559 -8.427 -2.897 1.00 60.19 126 GLU A O 1
ATOM 973 N N . GLU A 1 127 ? 37.526 -6.554 -1.834 1.00 56.84 127 GLU A N 1
ATOM 974 C CA . GLU A 1 127 ? 37.666 -5.506 -0.828 1.00 56.84 127 GLU A CA 1
ATOM 975 C C . GLU A 1 127 ? 37.280 -4.159 -1.493 1.00 56.84 127 GLU A C 1
ATOM 977 O O . GLU A 1 127 ? 37.150 -4.069 -2.715 1.00 56.84 127 GLU A O 1
ATOM 982 N N . ASP A 1 128 ? 37.221 -3.103 -0.680 1.00 51.75 128 ASP A N 1
ATOM 983 C CA . ASP A 1 128 ? 37.991 -1.859 -0.893 1.00 51.75 128 ASP A CA 1
ATOM 984 C C . ASP A 1 128 ? 37.194 -0.533 -0.830 1.00 51.75 128 ASP A C 1
ATOM 986 O O . ASP A 1 128 ? 36.571 -0.066 -1.779 1.00 51.75 128 ASP A O 1
ATOM 990 N N . THR A 1 129 ? 37.224 0.010 0.391 1.00 55.88 129 THR A N 1
ATOM 991 C CA . THR A 1 129 ? 37.474 1.397 0.832 1.00 55.88 129 THR A CA 1
ATOM 992 C C . THR A 1 129 ? 36.874 2.622 0.120 1.00 55.88 129 THR A C 1
ATOM 994 O O . THR A 1 129 ? 37.122 2.926 -1.040 1.00 55.88 129 THR A O 1
ATOM 997 N N . SER A 1 130 ? 36.185 3.430 0.939 1.00 56.91 130 SER A N 1
ATOM 998 C CA . SER A 1 130 ? 36.126 4.906 0.916 1.00 56.91 130 SER A CA 1
ATOM 999 C C . SER A 1 130 ? 35.140 5.323 2.020 1.00 56.91 130 SER A C 1
ATOM 1001 O O . SER A 1 130 ? 33.943 5.435 1.787 1.00 56.91 130 SER A O 1
ATOM 1003 N N . ASP A 1 131 ? 35.498 5.236 3.296 1.00 51.22 131 ASP A N 1
ATOM 10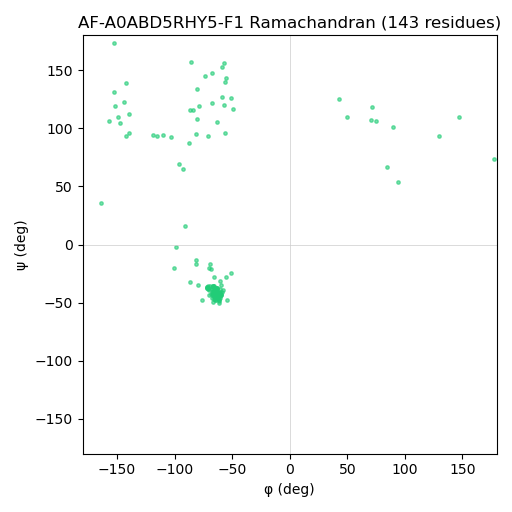04 C CA . ASP A 1 131 ? 36.164 6.292 4.071 1.00 51.22 131 ASP A CA 1
ATOM 1005 C C . ASP A 1 131 ? 35.496 7.688 3.981 1.00 51.22 131 ASP A C 1
ATOM 1007 O O . ASP A 1 131 ? 35.574 8.374 2.966 1.00 51.22 131 ASP A O 1
ATOM 1011 N N . SER A 1 132 ? 34.903 8.073 5.119 1.00 52.94 132 SER A N 1
ATOM 1012 C CA . SER A 1 132 ? 34.673 9.427 5.652 1.00 52.94 132 SER A CA 1
ATOM 1013 C C . SER A 1 132 ? 33.648 10.387 5.014 1.00 52.94 132 SER A C 1
ATOM 1015 O O . SER A 1 132 ? 33.955 11.082 4.053 1.00 52.94 132 SER A O 1
ATOM 1017 N N . ASP A 1 133 ? 32.514 10.583 5.711 1.00 53.75 133 ASP A N 1
ATOM 1018 C CA . ASP A 1 133 ? 32.162 11.905 6.280 1.00 53.75 133 ASP A CA 1
ATOM 1019 C C . ASP A 1 133 ? 31.170 11.784 7.470 1.00 53.75 133 ASP A C 1
ATOM 1021 O O . ASP A 1 133 ? 29.994 11.465 7.269 1.00 53.75 133 ASP A O 1
ATOM 1025 N N . PRO A 1 134 ? 31.603 11.985 8.732 1.00 60.53 134 PRO A N 1
ATOM 1026 C CA . PRO A 1 134 ? 30.722 12.091 9.882 1.00 60.53 134 PRO A CA 1
ATOM 1027 C C . PRO A 1 134 ? 30.582 13.558 10.306 1.00 60.53 134 PRO A C 1
ATOM 1029 O O . PRO A 1 134 ? 31.331 14.044 11.155 1.00 60.53 134 PRO A O 1
ATOM 1032 N N . GLY A 1 135 ? 29.560 14.238 9.793 1.00 50.72 135 GLY A N 1
ATOM 1033 C CA . GLY A 1 135 ? 29.004 15.401 10.477 1.00 50.72 135 GLY A CA 1
ATOM 1034 C C . GLY A 1 135 ? 28.458 16.491 9.573 1.00 50.72 135 GLY A C 1
ATOM 1035 O O . GLY A 1 135 ? 29.222 17.299 9.075 1.00 50.72 135 GLY A O 1
ATOM 1036 N N . GLU A 1 136 ? 27.134 16.648 9.560 1.00 59.00 136 GLU A N 1
ATOM 1037 C CA . GLU A 1 136 ? 26.575 17.951 9.912 1.00 59.00 136 GLU A CA 1
ATOM 1038 C C . GLU A 1 136 ? 25.170 17.803 10.501 1.00 59.00 136 GLU A C 1
ATOM 1040 O O . GLU A 1 136 ? 24.306 17.078 10.013 1.00 59.00 136 GLU A O 1
ATOM 1045 N N . SER A 1 137 ? 25.003 18.479 11.626 1.00 56.09 137 SER A N 1
ATOM 1046 C CA . SER A 1 137 ? 23.784 18.706 12.381 1.00 56.09 137 SER A CA 1
ATOM 1047 C C . SER A 1 137 ? 22.685 19.367 11.551 1.00 56.09 137 SER A C 1
ATOM 1049 O O . SER A 1 137 ? 22.941 20.344 10.854 1.00 56.09 137 SER A O 1
ATOM 1051 N N . GLY A 1 138 ? 21.447 18.919 11.745 1.00 53.06 138 GLY A N 1
ATOM 1052 C CA . GLY A 1 138 ? 20.252 19.600 11.246 1.00 53.06 138 GLY A CA 1
ATOM 1053 C C . GLY A 1 138 ? 18.965 19.124 11.918 1.00 53.06 138 GLY A C 1
ATOM 1054 O O . GLY A 1 138 ? 17.945 18.992 11.254 1.00 53.06 138 GLY A O 1
ATOM 1055 N N . PHE A 1 139 ? 19.014 18.808 13.216 1.00 56.78 139 PHE A N 1
ATOM 1056 C CA . PHE A 1 139 ? 17.813 18.786 14.052 1.00 56.78 139 PHE A CA 1
ATOM 1057 C C . PHE A 1 139 ? 17.614 20.201 14.588 1.00 56.78 139 PHE A C 1
ATOM 1059 O O . PHE A 1 139 ? 18.113 20.511 15.662 1.00 56.78 139 PHE A O 1
ATOM 1066 N N . ASP A 1 140 ? 16.916 21.042 13.835 1.00 59.09 140 ASP A N 1
ATOM 1067 C CA . ASP A 1 140 ? 16.355 22.292 14.340 1.00 59.09 140 ASP A CA 1
ATOM 1068 C C . ASP A 1 140 ? 14.975 22.508 13.694 1.00 59.09 140 ASP A C 1
ATOM 1070 O O . ASP A 1 140 ? 14.788 22.255 12.507 1.00 59.09 140 ASP A O 1
ATOM 1074 N N . ASP A 1 141 ? 14.030 22.971 14.515 1.00 59.44 141 ASP A N 1
ATOM 1075 C CA . ASP A 1 141 ? 12.692 23.483 14.177 1.00 59.44 141 ASP A CA 1
ATOM 1076 C C . ASP A 1 141 ? 11.506 22.524 13.988 1.00 59.44 141 ASP A C 1
ATOM 1078 O O . ASP A 1 141 ? 10.853 22.552 12.951 1.00 59.44 141 ASP A O 1
ATOM 1082 N N . ILE A 1 142 ? 11.069 21.855 15.071 1.00 59.47 142 ILE A N 1
ATOM 1083 C CA . ILE A 1 142 ? 9.633 21.881 15.443 1.00 59.47 142 ILE A CA 1
ATOM 1084 C C . ILE A 1 142 ? 9.486 21.945 16.978 1.00 59.47 142 ILE A C 1
ATOM 1086 O O . ILE A 1 142 ? 9.453 20.924 17.664 1.00 59.47 142 ILE A O 1
ATOM 1090 N N . ILE A 1 143 ? 9.369 23.158 17.533 1.00 65.00 143 ILE A N 1
ATOM 1091 C CA . ILE A 1 143 ? 8.810 23.374 18.877 1.00 65.00 143 ILE A CA 1
ATOM 1092 C C . ILE A 1 143 ? 7.286 23.426 18.735 1.00 65.00 143 ILE A C 1
ATOM 1094 O O . ILE A 1 143 ? 6.753 24.337 18.106 1.00 65.00 143 ILE A O 1
ATOM 1098 N N . VAL A 1 144 ? 6.590 22.460 19.337 1.00 58.22 144 VAL A N 1
ATOM 1099 C CA . VAL A 1 144 ? 5.138 22.511 19.555 1.00 58.22 144 VAL A CA 1
ATOM 1100 C C . VAL A 1 144 ? 4.889 23.245 20.872 1.00 58.22 144 VAL A C 1
ATOM 1102 O O . VAL A 1 144 ? 5.308 22.776 21.932 1.00 58.22 144 VAL A O 1
ATOM 1105 N N . GLY A 1 145 ? 4.231 24.400 20.792 1.00 48.50 145 GLY A N 1
ATOM 1106 C CA . GLY A 1 145 ? 3.739 25.194 21.918 1.00 48.50 145 GLY A CA 1
ATOM 1107 C C . GLY A 1 145 ? 2.375 25.772 21.593 1.00 48.50 145 GLY A C 1
ATOM 1108 O O . GLY A 1 145 ? 2.198 26.204 20.432 1.00 48.50 145 GLY A O 1
#

Secondary structure (DSSP, 8-state):
--HHHHHHHHHHHHHHHHHHHHHHHHHHHHHHHHHHHHHHHHHHHHHHHHHHHHHHHSHHHHHHHHHHHHHHHHHHHHH--S--------HHHHHHHHHHHHTTSPP--------------------------------------

Mean predicted aligned error: 22.02 Å

Sequence (145 aa):
MSAHEMGRVEALEAQIEDLQRELQDLLDEYVEVQERLRRLEAVTDCDVEQAGERALADLPERLQRAAEVTRAAEHEQSQETTSPAGTSASQAEVAAAVERVEELLPEKDEEGDDADATEETDTASEEDTSDSDPGESGFDDIIVG

Organism: NCBI:txid1872699